Protein AF-E0XQG5-F1 (afdb_monomer_lite)

Organism: NCBI:txid710782

Sequence (167 aa):
MYASVMVCLGLWGLLLAALNMVGMIHPNYHVSWGGLLTFEATNAAFGEAKDGFHFEVLGDTIFIAGCAGLIALGTRTINRHKPVADWFRGLVINDTWTALNDTSVAGGQRTMAAWCLLLGLAFYLYFGIVSQGWIDVGVYSVTIALMAAGVALDHASRVPEGDENID

Foldseek 3Di:
DQLVVLQVVLVLLVVLLVCLQQLLQAVFWHAQQVCVVVVNPPHHGTHGGDHGGDDDVPRSVVSNVSSVVSNVSSQVVVVVPPHVVVVVCCVVDDCLVVLCPDCPVQPPLSNQLSCLQVCLVVLQVCCCRVRSCNPPPVNVVSSCVSNVSSVVSSVVSPDPDPPPPPD

Radius of gyration: 19.47 Å; chains: 1; bounding box: 50×38×62 Å

Secondary structure (DSSP, 8-state):
-HHHHHHHHHHHHHHHHHHHHTT-S-SSEEE-HHHHHTTTSSS-SEEE---S----TTHHHHHHHHHHHHHHHHHHHHHTTS-HHHHHHHHHSSHHHHHHH-HHHHHHHHHHHHHHHHHHHHHHHHHHHHH--TT-HHHHHHHHHHHHHHHHHHHHTTSPPP-----

pLDDT: mean 90.08, std 9.9, range [50.31, 98.5]

Structure (mmCIF, N/CA/C/O backbone):
data_AF-E0XQG5-F1
#
_entry.id   AF-E0XQG5-F1
#
loop_
_atom_site.group_PDB
_atom_site.id
_atom_site.type_symbol
_atom_site.label_atom_id
_atom_site.label_alt_id
_atom_site.label_comp_id
_atom_site.label_asym_id
_atom_site.label_entity_id
_atom_site.label_seq_id
_atom_site.pdbx_PDB_ins_code
_atom_site.Cartn_x
_atom_site.Cartn_y
_atom_site.Cartn_z
_atom_site.occupancy
_atom_site.B_iso_or_equiv
_atom_site.auth_seq_id
_atom_site.auth_comp_id
_atom_site.auth_asym_id
_atom_site.auth_atom_id
_atom_site.pdbx_PDB_model_num
ATOM 1 N N . MET A 1 1 ? 0.107 -2.922 -16.433 1.00 67.69 1 MET A N 1
ATOM 2 C CA . MET A 1 1 ? 0.219 -2.046 -15.245 1.00 67.69 1 MET A CA 1
ATOM 3 C C . MET A 1 1 ? -1.005 -2.152 -14.335 1.00 67.69 1 MET A C 1
ATOM 5 O O . MET A 1 1 ? -0.857 -2.636 -13.223 1.00 67.69 1 MET A O 1
ATOM 9 N N . TYR A 1 2 ? -2.208 -1.801 -14.806 1.00 84.88 2 TYR A N 1
ATOM 10 C CA . TYR A 1 2 ? -3.426 -1.746 -13.975 1.00 84.88 2 TYR A CA 1
ATOM 11 C C . TYR A 1 2 ? -3.768 -3.039 -13.217 1.00 84.88 2 TYR A C 1
ATOM 13 O O . TYR A 1 2 ? -4.117 -2.980 -12.045 1.00 84.88 2 TYR A O 1
ATOM 21 N N . ALA A 1 3 ? -3.589 -4.212 -13.832 1.00 93.75 3 ALA A N 1
ATOM 22 C CA . ALA A 1 3 ? -3.871 -5.484 -13.162 1.00 93.75 3 ALA A CA 1
ATOM 23 C C . ALA A 1 3 ? -2.961 -5.748 -11.946 1.00 93.75 3 ALA A C 1
ATOM 25 O O . ALA A 1 3 ? -3.445 -6.225 -10.925 1.00 93.75 3 ALA A O 1
ATOM 26 N N . SER A 1 4 ? -1.670 -5.390 -12.021 1.00 92.50 4 SER A N 1
ATOM 27 C CA . SER A 1 4 ? -0.753 -5.488 -10.874 1.00 92.50 4 SER A CA 1
ATOM 28 C C . SER A 1 4 ? -1.188 -4.557 -9.745 1.00 92.50 4 SER A C 1
ATOM 30 O O . SER A 1 4 ? -1.185 -4.963 -8.590 1.00 92.50 4 SER A O 1
ATOM 32 N N . VAL A 1 5 ? -1.608 -3.332 -10.084 1.00 92.19 5 VAL A N 1
ATOM 33 C CA . VAL A 1 5 ? -2.094 -2.345 -9.108 1.00 92.19 5 VAL A CA 1
ATOM 34 C C . VAL A 1 5 ? -3.327 -2.870 -8.374 1.00 92.19 5 VAL A C 1
ATOM 36 O O . VAL A 1 5 ? -3.370 -2.781 -7.155 1.00 92.19 5 VAL A O 1
ATOM 39 N N . MET A 1 6 ? -4.283 -3.491 -9.075 1.00 96.38 6 MET A N 1
ATOM 40 C CA . MET A 1 6 ? -5.457 -4.101 -8.434 1.00 96.38 6 MET A CA 1
ATOM 41 C C . MET A 1 6 ? -5.067 -5.179 -7.417 1.00 96.38 6 MET A C 1
ATOM 43 O O . MET A 1 6 ? -5.595 -5.187 -6.308 1.00 96.38 6 MET A O 1
ATOM 47 N N . VAL A 1 7 ? -4.124 -6.064 -7.765 1.00 96.88 7 VAL A N 1
ATOM 48 C CA . VAL A 1 7 ? -3.660 -7.105 -6.835 1.00 96.88 7 VAL A CA 1
ATOM 49 C C . VAL A 1 7 ? -2.942 -6.488 -5.637 1.00 96.88 7 VAL A C 1
ATOM 51 O O . VAL A 1 7 ? -3.270 -6.830 -4.505 1.00 96.88 7 VAL A O 1
ATOM 54 N N . CYS A 1 8 ? -2.009 -5.558 -5.861 1.00 94.25 8 CYS A N 1
ATOM 55 C CA . CYS A 1 8 ? -1.261 -4.919 -4.778 1.00 94.25 8 CYS A CA 1
ATOM 56 C C . CYS A 1 8 ? -2.173 -4.113 -3.842 1.00 94.25 8 CYS A C 1
ATOM 58 O O . CYS A 1 8 ? -2.065 -4.262 -2.629 1.00 94.25 8 CYS A O 1
ATOM 60 N N . LEU A 1 9 ? -3.103 -3.318 -4.385 1.00 95.62 9 LEU A N 1
ATOM 61 C CA . LEU A 1 9 ? -4.076 -2.556 -3.594 1.00 95.62 9 LEU A CA 1
ATOM 62 C C . LEU A 1 9 ? -5.021 -3.471 -2.818 1.00 95.62 9 LEU A C 1
ATOM 64 O O . LEU A 1 9 ? -5.316 -3.195 -1.661 1.00 95.62 9 LEU A O 1
ATOM 68 N N . GLY A 1 10 ? -5.478 -4.568 -3.425 1.00 98.00 10 GLY A N 1
ATOM 69 C CA . GLY A 1 10 ? -6.325 -5.535 -2.736 1.00 98.00 10 GLY A CA 1
ATOM 70 C C . GLY A 1 10 ? -5.590 -6.241 -1.594 1.00 98.00 10 GLY A C 1
ATOM 71 O O . GLY A 1 10 ? -6.121 -6.320 -0.493 1.00 98.00 10 GLY A O 1
ATOM 72 N N . LEU A 1 11 ? -4.353 -6.701 -1.813 1.00 97.75 11 LEU A N 1
ATOM 73 C CA . LEU A 1 11 ? -3.536 -7.327 -0.763 1.00 97.75 11 LEU A CA 1
ATOM 74 C C . LEU A 1 11 ? -3.234 -6.356 0.380 1.00 97.75 11 LEU A C 1
ATOM 76 O O . LEU A 1 11 ? -3.331 -6.723 1.548 1.00 97.75 11 LEU A O 1
ATOM 80 N N . TRP A 1 12 ? -2.900 -5.113 0.041 1.00 96.88 12 TRP A N 1
ATOM 81 C CA . TRP A 1 12 ? -2.668 -4.060 1.017 1.00 96.88 12 TRP A CA 1
ATOM 82 C C . TRP A 1 12 ? -3.939 -3.723 1.809 1.00 96.88 12 TRP A C 1
ATOM 84 O O . TRP A 1 12 ? -3.889 -3.673 3.033 1.00 96.88 12 TRP A O 1
ATOM 94 N N . GLY A 1 13 ? -5.094 -3.603 1.151 1.00 97.75 13 GLY A N 1
ATOM 95 C CA . GLY A 1 13 ? -6.375 -3.410 1.831 1.00 97.75 13 GLY A CA 1
ATOM 96 C C . GLY A 1 13 ? -6.725 -4.563 2.778 1.00 97.75 13 GLY A C 1
ATOM 97 O O . GLY A 1 13 ? -7.138 -4.316 3.906 1.00 97.75 13 GLY A O 1
ATOM 98 N N . LEU A 1 14 ? -6.471 -5.818 2.387 1.00 98.44 14 LEU A N 1
ATOM 99 C CA . LEU A 1 14 ? -6.655 -6.970 3.282 1.00 98.44 14 LEU A CA 1
ATOM 100 C C . LEU A 1 14 ? -5.702 -6.947 4.484 1.00 98.44 14 LEU A C 1
ATOM 102 O O . LEU A 1 14 ? -6.120 -7.300 5.586 1.00 98.44 14 LEU A O 1
ATOM 106 N N . LEU A 1 15 ? -4.449 -6.520 4.297 1.00 97.75 15 LEU A N 1
ATOM 107 C CA . LEU A 1 15 ? -3.515 -6.304 5.404 1.00 97.75 15 LEU A CA 1
ATOM 108 C C . LEU A 1 15 ? -4.073 -5.262 6.380 1.00 97.75 15 LEU A C 1
ATOM 110 O O . LEU A 1 15 ? -4.101 -5.517 7.581 1.00 97.75 15 LEU A O 1
ATOM 114 N N . LEU A 1 16 ? -4.554 -4.121 5.879 1.00 97.50 16 LEU A N 1
ATOM 115 C CA . LEU A 1 16 ? -5.148 -3.088 6.727 1.00 97.50 16 LEU A CA 1
ATOM 116 C C . LEU A 1 16 ? -6.404 -3.589 7.444 1.00 97.50 16 LEU A C 1
ATOM 118 O O . LEU A 1 16 ? -6.544 -3.345 8.635 1.00 97.50 16 LEU A O 1
ATOM 122 N 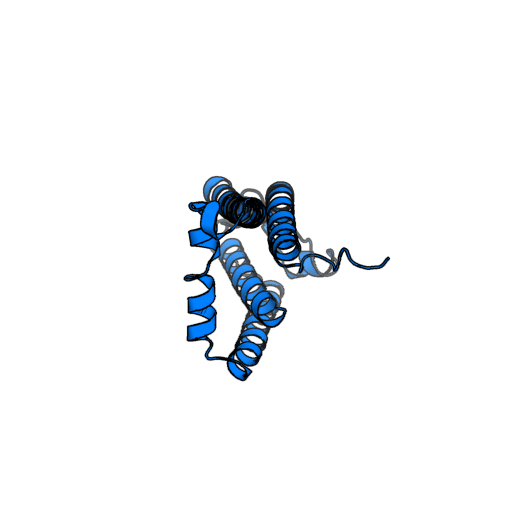N . ALA A 1 17 ? -7.285 -4.329 6.766 1.00 97.38 17 ALA A N 1
ATOM 123 C CA . ALA A 1 17 ? -8.458 -4.933 7.396 1.00 97.38 17 ALA A CA 1
ATOM 124 C C . ALA A 1 17 ? -8.052 -5.869 8.543 1.00 97.38 17 ALA A C 1
ATOM 126 O O . ALA A 1 17 ? -8.605 -5.786 9.636 1.00 97.38 17 ALA A O 1
ATOM 127 N N . ALA A 1 18 ? -7.045 -6.720 8.324 1.00 96.88 18 ALA A N 1
ATOM 128 C CA . ALA A 1 18 ? -6.525 -7.608 9.357 1.00 96.88 18 ALA A CA 1
ATOM 129 C C . ALA A 1 18 ? -5.963 -6.828 10.551 1.00 96.88 18 ALA A C 1
ATOM 131 O O . ALA A 1 18 ? -6.324 -7.119 11.689 1.00 96.88 18 ALA A O 1
ATOM 132 N N . LEU A 1 19 ? -5.135 -5.812 10.295 1.00 96.44 19 LEU A N 1
ATOM 133 C CA . LEU A 1 19 ? -4.574 -4.941 11.329 1.00 96.44 19 LEU A CA 1
ATOM 134 C C . LEU A 1 19 ? -5.661 -4.175 12.089 1.00 96.44 19 LEU A C 1
ATOM 136 O O . LEU A 1 19 ? -5.556 -4.036 13.304 1.00 96.44 19 LEU A O 1
ATOM 140 N N . ASN A 1 20 ? -6.708 -3.710 11.404 1.00 96.38 20 ASN A N 1
ATOM 141 C CA . ASN A 1 20 ? -7.849 -3.035 12.023 1.00 96.38 20 ASN A CA 1
ATOM 142 C C . ASN A 1 20 ? -8.582 -3.974 12.977 1.00 96.38 20 ASN A C 1
ATOM 144 O O . ASN A 1 20 ? -8.858 -3.602 14.117 1.00 96.38 20 ASN A O 1
ATOM 148 N N . MET A 1 21 ? -8.824 -5.212 12.529 1.00 95.81 21 MET A N 1
ATOM 149 C CA . MET A 1 21 ? -9.515 -6.216 13.326 1.00 95.81 21 MET A CA 1
ATOM 150 C C . MET A 1 21 ? -8.742 -6.602 14.582 1.00 95.81 21 MET A C 1
ATOM 152 O O . MET A 1 21 ? -9.369 -6.859 15.597 1.00 95.81 21 MET A O 1
ATOM 156 N N . VAL A 1 22 ? -7.407 -6.646 14.549 1.00 95.06 22 VAL A N 1
ATOM 157 C CA . VAL A 1 22 ? -6.589 -7.000 15.727 1.00 95.06 22 VAL A CA 1
ATOM 158 C C . VAL A 1 22 ? -6.129 -5.790 16.551 1.00 95.06 22 VAL A C 1
ATOM 160 O O . VAL A 1 22 ? -5.263 -5.939 17.411 1.00 95.06 22 VAL A O 1
ATOM 163 N N . GLY A 1 23 ? -6.652 -4.589 16.274 1.00 93.06 23 GLY A N 1
ATOM 164 C CA . GLY A 1 23 ? -6.292 -3.367 17.005 1.00 93.06 23 GLY A CA 1
ATOM 165 C C . GLY A 1 23 ? -4.862 -2.873 16.749 1.00 93.06 23 GLY A C 1
ATOM 166 O O . GLY A 1 23 ? -4.301 -2.130 17.547 1.00 93.06 23 GLY A O 1
ATOM 167 N N . MET A 1 24 ? -4.240 -3.283 15.639 1.00 94.62 24 MET A N 1
ATOM 168 C CA . MET A 1 24 ? -2.866 -2.914 15.278 1.00 94.62 24 MET A CA 1
ATOM 169 C C . MET A 1 24 ? -2.767 -1.818 14.210 1.00 94.62 24 MET A C 1
ATOM 171 O O . MET A 1 24 ? -1.657 -1.444 13.840 1.00 94.62 24 MET A O 1
ATOM 175 N N . ILE A 1 25 ? -3.894 -1.305 13.707 1.00 94.69 25 ILE A N 1
ATOM 176 C CA . ILE A 1 25 ? -3.916 -0.330 12.605 1.00 94.69 25 ILE A CA 1
ATOM 177 C C . ILE A 1 25 ? -3.484 1.086 13.010 1.00 94.69 25 ILE A C 1
ATOM 179 O O . ILE A 1 25 ? -2.891 1.780 12.188 1.00 94.69 25 ILE A O 1
ATOM 183 N N . HIS A 1 26 ? -3.806 1.510 14.236 1.00 94.56 26 HIS A N 1
ATOM 184 C CA . HIS A 1 26 ? -3.513 2.833 14.787 1.00 94.56 26 HIS A CA 1
ATOM 185 C C . HIS A 1 26 ? -3.632 2.803 16.323 1.00 94.56 26 HIS A C 1
ATOM 187 O O . HIS A 1 26 ? -4.515 2.109 16.828 1.00 94.56 26 HIS A O 1
ATOM 193 N N . PRO A 1 27 ? -2.803 3.547 17.087 1.00 92.44 27 PRO A N 1
ATOM 194 C CA . PRO A 1 27 ? -2.821 3.474 18.551 1.00 92.44 27 PRO A CA 1
ATOM 195 C C . PRO A 1 27 ? -4.074 4.090 19.191 1.00 92.44 27 PRO A C 1
ATOM 197 O O . PRO A 1 27 ? -4.471 3.687 20.278 1.00 92.44 27 PRO A O 1
ATOM 200 N N . ASN A 1 28 ? -4.690 5.081 18.538 1.00 92.19 28 ASN A N 1
ATOM 201 C CA . ASN A 1 28 ? -5.728 5.914 19.165 1.00 92.19 28 ASN A CA 1
ATOM 202 C C . ASN A 1 28 ? -7.150 5.673 18.647 1.00 92.19 28 ASN A C 1
ATOM 204 O O . ASN A 1 28 ? -8.096 6.177 19.246 1.00 92.19 28 ASN A O 1
ATOM 208 N N . TYR A 1 29 ? -7.323 4.969 17.527 1.00 90.81 29 TYR A N 1
ATOM 209 C CA . TYR A 1 29 ? -8.642 4.826 16.915 1.00 90.81 29 TYR A CA 1
ATOM 210 C C . TYR A 1 29 ? -8.775 3.550 16.091 1.00 90.81 29 TYR A C 1
ATOM 212 O O . TYR A 1 29 ? -7.806 3.053 15.519 1.00 90.81 29 TYR A O 1
ATOM 220 N N . HIS A 1 30 ? -10.004 3.048 16.028 1.00 94.31 30 HIS A N 1
ATOM 221 C CA . HIS A 1 30 ? -10.420 1.970 15.140 1.00 94.31 30 HIS A CA 1
ATOM 222 C C . HIS A 1 30 ? -11.038 2.557 13.869 1.00 94.31 30 HIS A C 1
ATOM 224 O O . HIS A 1 30 ? -11.720 3.583 13.923 1.00 94.31 30 HIS A O 1
ATOM 230 N N . VAL A 1 31 ? -10.806 1.917 12.726 1.00 95.38 31 VAL A N 1
ATOM 231 C CA . VAL A 1 31 ? -11.318 2.385 11.436 1.00 95.38 31 VAL A CA 1
ATOM 232 C C . VAL A 1 31 ? -12.654 1.734 11.145 1.00 95.38 31 VAL A C 1
ATOM 234 O O . VAL A 1 31 ? -12.752 0.515 11.079 1.00 95.38 31 VAL A O 1
ATOM 237 N N . SER A 1 32 ? -13.654 2.552 10.858 1.00 95.56 32 SER A N 1
ATOM 238 C CA . SER A 1 32 ? -14.854 2.091 10.175 1.00 95.56 32 SER A CA 1
ATOM 239 C C . SER A 1 32 ? -14.652 2.271 8.673 1.00 95.56 32 SER A C 1
ATOM 241 O O . SER A 1 32 ? -14.633 3.396 8.165 1.00 95.56 32 SER A O 1
ATOM 243 N N . TRP A 1 33 ? -14.516 1.173 7.923 1.00 95.62 33 TRP A N 1
ATOM 244 C CA . TRP A 1 33 ? -14.362 1.261 6.463 1.00 95.62 33 TRP A CA 1
ATOM 245 C C . TRP A 1 33 ? -15.590 1.853 5.780 1.00 95.62 33 TRP A C 1
ATOM 247 O O . TRP A 1 33 ? -15.452 2.565 4.787 1.00 95.62 33 TRP A O 1
ATOM 257 N N . GLY A 1 34 ? -16.785 1.581 6.316 1.00 92.94 34 GLY A N 1
ATOM 258 C CA . GLY A 1 34 ? -18.023 2.185 5.828 1.00 92.94 34 GLY A CA 1
ATOM 259 C C . GLY A 1 34 ? -17.970 3.703 5.955 1.00 92.94 34 GLY A C 1
ATOM 260 O O . GLY A 1 34 ? -18.209 4.410 4.980 1.00 92.94 34 GLY A O 1
ATOM 261 N N . GLY A 1 35 ? -17.558 4.199 7.119 1.00 94.06 35 GLY A N 1
ATOM 262 C CA . GLY A 1 35 ? -17.484 5.624 7.412 1.00 94.06 35 GLY A CA 1
ATOM 263 C C . GLY A 1 35 ? -16.392 6.293 6.599 1.00 94.06 35 GLY A C 1
ATOM 264 O O . GLY A 1 35 ? -16.639 7.294 5.935 1.00 94.06 35 GLY A O 1
ATOM 265 N N . LEU A 1 36 ? -15.206 5.687 6.549 1.00 94.00 36 LEU A N 1
ATOM 266 C CA . LEU A 1 36 ? -14.080 6.206 5.780 1.00 94.00 36 LEU A CA 1
ATOM 267 C C . LEU A 1 36 ? -14.410 6.331 4.284 1.00 94.00 36 LEU A C 1
ATOM 269 O O . LEU A 1 36 ? -14.173 7.377 3.685 1.00 94.00 36 LEU A O 1
ATOM 273 N N . LEU A 1 37 ? -14.973 5.285 3.671 1.00 94.00 37 LEU A N 1
ATOM 274 C CA . LEU A 1 37 ? -15.224 5.250 2.224 1.00 94.00 37 LEU A CA 1
ATOM 275 C C . LEU A 1 37 ? -16.482 6.011 1.797 1.00 94.00 37 LEU A C 1
ATOM 277 O O . LEU A 1 37 ? -16.613 6.357 0.624 1.00 94.00 37 LEU A O 1
ATOM 281 N N . THR A 1 38 ? -17.404 6.272 2.724 1.00 94.69 38 THR A N 1
ATOM 282 C CA . THR A 1 38 ? -18.616 7.061 2.459 1.00 94.69 38 THR A CA 1
ATOM 283 C C . THR A 1 38 ? -18.519 8.499 2.962 1.00 94.69 38 THR A C 1
ATOM 285 O O . THR A 1 38 ? -19.52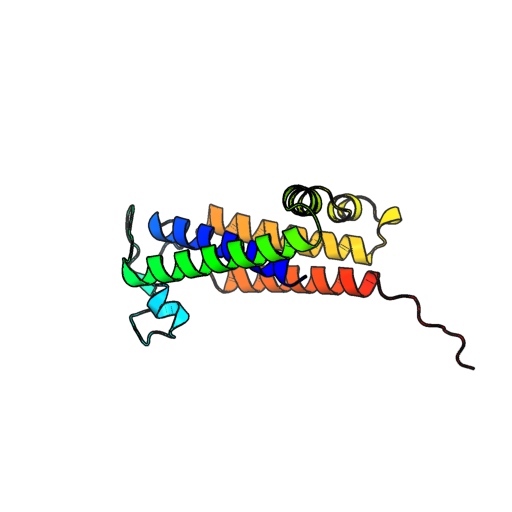1 9.209 2.932 1.00 94.69 38 THR A O 1
ATOM 288 N N . PHE A 1 39 ? -17.333 8.944 3.395 1.00 94.06 39 PHE A N 1
ATOM 289 C CA . PHE A 1 39 ? -17.122 10.273 3.979 1.00 94.06 39 PHE A CA 1
ATOM 290 C C . PHE A 1 39 ? -18.090 10.558 5.136 1.00 94.06 39 PHE A C 1
ATOM 292 O O . PHE A 1 39 ? -18.755 11.588 5.189 1.00 94.06 39 PHE A O 1
ATOM 299 N N . GLU A 1 40 ? -18.178 9.591 6.042 1.00 94.00 40 GLU A N 1
ATOM 300 C CA . GLU A 1 40 ? -19.001 9.576 7.249 1.00 94.00 40 GLU A CA 1
ATOM 301 C C . GLU A 1 40 ? -20.520 9.591 7.025 1.00 94.00 40 GLU A C 1
ATOM 303 O O . GLU A 1 40 ? -21.289 9.777 7.967 1.00 94.00 40 GLU A O 1
ATOM 308 N N . ALA A 1 41 ? -20.986 9.327 5.799 1.00 93.00 41 ALA A N 1
ATOM 309 C CA . ALA A 1 41 ? -22.417 9.261 5.509 1.00 93.00 41 ALA A CA 1
ATOM 310 C C . ALA A 1 41 ? -23.120 8.071 6.193 1.00 93.00 41 ALA A C 1
ATOM 312 O O . ALA A 1 41 ? -24.312 8.160 6.488 1.00 93.00 41 ALA A O 1
ATOM 313 N N . THR A 1 42 ? -22.417 6.955 6.438 1.00 88.81 42 THR A N 1
ATOM 314 C CA . THR A 1 42 ? -22.995 5.763 7.093 1.00 88.81 42 THR A CA 1
ATOM 315 C C . THR A 1 42 ? -22.730 5.690 8.595 1.00 88.81 42 THR A C 1
ATOM 317 O O . THR A 1 42 ? -23.581 5.221 9.347 1.00 88.81 42 THR A O 1
ATOM 320 N N . ASN A 1 43 ? -21.542 6.103 9.029 1.00 91.38 43 ASN A N 1
ATOM 321 C CA . ASN A 1 43 ? -21.048 6.089 10.408 1.00 91.38 43 ASN A CA 1
ATOM 322 C C . ASN A 1 43 ? -19.743 6.904 10.481 1.00 91.38 43 ASN A C 1
ATOM 324 O O . ASN A 1 43 ? -19.152 7.197 9.446 1.00 91.38 43 ASN A O 1
ATOM 328 N N . ALA A 1 44 ? -19.283 7.265 11.682 1.00 93.44 44 ALA A N 1
ATOM 329 C CA . ALA A 1 44 ? -17.998 7.954 11.852 1.00 93.44 44 ALA A CA 1
ATOM 330 C C . ALA A 1 44 ? -16.845 7.121 11.266 1.00 93.44 44 ALA A C 1
ATOM 332 O O . ALA A 1 44 ? -16.849 5.898 11.411 1.00 93.44 44 ALA A O 1
ATOM 333 N N . ALA A 1 45 ? -15.868 7.761 10.614 1.00 92.56 45 ALA A N 1
ATOM 334 C CA . ALA A 1 45 ? -14.741 7.058 9.991 1.00 92.56 45 ALA A CA 1
ATOM 335 C C . ALA A 1 45 ? -13.753 6.508 11.030 1.00 92.56 45 ALA A C 1
ATOM 337 O O . ALA A 1 45 ? -13.148 5.454 10.818 1.00 92.56 45 ALA A O 1
ATOM 338 N N . PHE A 1 46 ? -13.622 7.206 12.160 1.00 93.19 46 PHE A N 1
ATOM 339 C CA . PHE A 1 46 ? -12.717 6.858 13.250 1.00 93.19 46 PHE A CA 1
ATOM 340 C C . PHE A 1 46 ? -13.495 6.727 14.559 1.00 93.19 46 PHE A C 1
ATOM 342 O O . PHE A 1 46 ? -14.084 7.691 15.048 1.00 93.19 46 PHE A O 1
ATOM 349 N N . GLY A 1 47 ? -13.506 5.520 15.117 1.00 89.50 47 GLY A N 1
ATOM 350 C CA . GLY A 1 47 ? -14.042 5.232 16.444 1.00 89.50 47 GLY A CA 1
ATOM 351 C C . GLY A 1 47 ? -12.940 5.149 17.497 1.00 89.50 47 GLY A C 1
ATOM 352 O O . GLY A 1 47 ? -11.753 5.176 17.179 1.00 89.50 47 GLY A O 1
ATOM 353 N N . GLU A 1 48 ? -13.324 4.994 18.763 1.00 88.81 48 GLU A N 1
ATOM 354 C CA . GLU A 1 48 ? -12.364 4.712 19.837 1.00 88.81 48 GLU A CA 1
ATOM 355 C C . GLU A 1 48 ? -11.569 3.433 19.548 1.00 88.81 48 GLU A C 1
ATOM 357 O O . GLU A 1 48 ? -12.104 2.471 18.981 1.00 88.81 48 GLU A O 1
ATOM 362 N N . ALA A 1 49 ? -10.296 3.422 19.958 1.00 85.62 49 ALA A N 1
ATOM 363 C CA . ALA A 1 49 ? -9.458 2.233 19.888 1.00 85.62 49 ALA A CA 1
ATOM 364 C C . ALA A 1 49 ? -10.161 1.037 20.552 1.00 85.62 49 ALA A C 1
ATOM 366 O O . ALA A 1 49 ? -10.808 1.161 21.596 1.00 85.62 49 ALA A O 1
ATOM 367 N N . LYS A 1 50 ? -10.056 -0.129 19.914 1.00 84.94 50 LYS A N 1
ATOM 368 C CA . LYS A 1 50 ? -10.633 -1.381 20.402 1.00 84.94 50 LYS A CA 1
ATOM 369 C C . LYS A 1 50 ? -9.504 -2.298 20.840 1.00 84.94 50 LYS A C 1
ATOM 371 O O . LYS A 1 50 ? -8.622 -2.602 20.041 1.00 84.94 50 LYS A O 1
ATOM 376 N N . ASP A 1 51 ? -9.566 -2.757 22.085 1.00 81.75 51 ASP A N 1
ATOM 377 C CA . ASP A 1 51 ? -8.666 -3.794 22.576 1.00 81.75 51 ASP A CA 1
ATOM 378 C C . ASP A 1 51 ? -9.112 -5.169 22.064 1.00 81.75 51 ASP A C 1
ATOM 380 O O . ASP A 1 51 ? -10.269 -5.569 22.214 1.00 81.75 51 ASP A O 1
ATOM 384 N N . GLY A 1 52 ? -8.169 -5.919 21.495 1.00 85.00 52 GLY A N 1
ATOM 385 C CA . GLY A 1 52 ? -8.407 -7.270 20.994 1.00 85.00 52 GLY A CA 1
ATOM 386 C C . GLY A 1 52 ? -9.091 -7.315 19.626 1.00 85.00 52 GLY A C 1
ATOM 387 O O . GLY A 1 52 ? -8.995 -6.387 18.829 1.00 85.00 52 GLY A O 1
ATOM 388 N N . PHE A 1 53 ? -9.736 -8.448 19.330 1.00 93.19 53 PHE A N 1
ATOM 389 C CA . PHE A 1 53 ? -10.376 -8.666 18.035 1.00 93.19 53 PHE A CA 1
ATOM 390 C C . PHE A 1 53 ? -11.711 -7.913 17.929 1.00 93.19 53 PHE A C 1
ATOM 392 O O . PHE A 1 53 ? -12.615 -8.144 18.735 1.00 93.19 53 PHE A O 1
ATOM 399 N N . HIS A 1 54 ? -11.869 -7.081 16.901 1.00 94.25 54 HIS A N 1
ATOM 400 C CA . HIS A 1 54 ? -13.114 -6.389 16.577 1.00 94.25 54 HIS A CA 1
ATOM 401 C C . HIS A 1 54 ? -13.457 -6.530 15.094 1.00 94.25 54 HIS A C 1
ATOM 403 O O . HIS A 1 54 ? -12.583 -6.399 14.248 1.00 94.25 54 HIS A O 1
ATOM 409 N N . PHE A 1 55 ? -14.727 -6.789 14.780 1.00 93.94 55 PHE A N 1
ATOM 410 C CA . PHE A 1 55 ? -15.199 -6.931 13.404 1.00 93.94 55 PHE A CA 1
ATOM 411 C C . PHE A 1 55 ? -16.544 -6.226 13.219 1.00 93.94 55 PHE A C 1
ATOM 413 O O . PHE A 1 55 ? -17.557 -6.623 13.805 1.00 93.94 55 PHE A O 1
ATOM 420 N N . GLU A 1 56 ? -16.564 -5.198 12.380 1.00 91.94 56 GLU A N 1
ATOM 421 C CA . GLU A 1 56 ? -17.763 -4.485 11.964 1.00 91.94 56 GLU A CA 1
ATOM 422 C C . GLU A 1 56 ? -18.451 -5.235 10.821 1.00 91.94 56 GLU A C 1
ATOM 424 O O . GLU A 1 56 ? -18.100 -5.092 9.649 1.00 91.94 56 GLU A O 1
ATOM 429 N N . VAL A 1 57 ? -19.484 -6.012 11.160 1.00 91.94 57 VAL A N 1
ATOM 430 C CA . VAL A 1 57 ? -20.132 -6.971 10.246 1.00 91.94 57 VAL A CA 1
ATOM 431 C C . VAL A 1 57 ? -20.435 -6.407 8.858 1.00 91.94 57 VAL A C 1
ATOM 433 O O . VAL A 1 57 ? -20.189 -7.096 7.875 1.00 91.94 57 VAL A O 1
ATOM 436 N N . LEU A 1 58 ? -20.966 -5.189 8.735 1.00 93.00 58 LEU A N 1
ATOM 437 C CA . LEU A 1 58 ? -21.264 -4.613 7.419 1.00 93.00 58 LEU A CA 1
ATOM 438 C C . LEU A 1 58 ? -20.031 -3.971 6.770 1.00 93.00 58 LEU A C 1
ATOM 440 O O . LEU A 1 58 ? -19.709 -4.303 5.629 1.00 93.00 58 LEU A O 1
ATOM 444 N N . GLY A 1 59 ? -19.351 -3.068 7.483 1.00 93.88 59 GLY A N 1
ATOM 445 C CA . GLY A 1 59 ? -18.232 -2.287 6.950 1.00 93.88 59 GLY A CA 1
ATOM 446 C C . GLY A 1 59 ? -17.043 -3.156 6.545 1.00 93.88 59 GLY A C 1
ATOM 447 O O . GLY A 1 59 ? -16.606 -3.101 5.393 1.00 93.88 59 GLY A O 1
ATOM 448 N N . ASP A 1 60 ? -16.571 -4.012 7.455 1.00 95.69 60 ASP A N 1
ATOM 449 C CA . ASP A 1 60 ? -15.437 -4.902 7.200 1.00 95.69 60 ASP A CA 1
ATOM 450 C C . ASP A 1 60 ? -15.766 -5.935 6.119 1.00 95.69 60 ASP A C 1
ATOM 452 O O . ASP A 1 60 ? -14.946 -6.173 5.234 1.00 95.69 60 ASP A O 1
ATOM 456 N N . THR A 1 61 ? -16.973 -6.518 6.124 1.00 97.00 61 THR A N 1
ATOM 457 C CA . THR A 1 61 ? -17.369 -7.499 5.095 1.00 97.00 61 THR A CA 1
ATOM 458 C C . THR A 1 61 ? -17.327 -6.890 3.700 1.00 97.00 61 THR A C 1
ATOM 460 O O . THR A 1 61 ? -16.765 -7.494 2.786 1.00 97.00 61 THR A O 1
ATOM 463 N N . ILE A 1 62 ? -17.904 -5.697 3.518 1.00 96.88 62 ILE A N 1
ATOM 464 C CA . ILE A 1 62 ? -17.928 -5.023 2.214 1.00 96.88 62 ILE A CA 1
ATOM 465 C C . ILE A 1 62 ? -16.507 -4.658 1.778 1.00 96.88 62 ILE A C 1
ATOM 467 O O . ILE A 1 62 ? -16.143 -4.897 0.625 1.00 96.88 62 ILE A O 1
ATOM 471 N N . PHE A 1 63 ? -15.692 -4.125 2.690 1.00 97.88 63 PHE A N 1
ATOM 472 C CA . PHE A 1 63 ? -14.315 -3.748 2.389 1.00 97.88 63 PHE A CA 1
ATOM 473 C C . PHE A 1 63 ? -13.461 -4.958 1.989 1.00 97.88 63 PHE A C 1
ATOM 475 O O . PHE A 1 63 ? -12.865 -4.965 0.910 1.00 97.88 63 PHE A O 1
ATOM 482 N N . ILE A 1 64 ? -13.480 -6.025 2.792 1.00 98.44 64 ILE A N 1
ATOM 483 C CA . ILE A 1 64 ? -12.761 -7.277 2.522 1.00 98.44 64 ILE A CA 1
ATOM 484 C C . ILE A 1 64 ? -13.230 -7.897 1.203 1.00 98.44 64 ILE A C 1
ATOM 486 O O . ILE A 1 64 ? -12.398 -8.318 0.395 1.00 98.44 64 ILE A O 1
ATOM 490 N N . ALA A 1 65 ? -14.541 -7.926 0.944 1.00 98.31 65 ALA A N 1
ATOM 491 C CA . ALA A 1 65 ? -15.087 -8.424 -0.316 1.00 98.31 65 ALA A CA 1
ATOM 492 C C . ALA A 1 65 ? -14.608 -7.589 -1.516 1.00 98.31 65 ALA A C 1
ATOM 494 O O . ALA A 1 65 ? -14.245 -8.150 -2.551 1.00 98.31 65 ALA A O 1
ATOM 495 N N . GLY A 1 66 ? -14.544 -6.262 -1.369 1.00 98.31 66 GLY A N 1
ATOM 496 C CA . GLY A 1 66 ? -13.981 -5.355 -2.369 1.00 98.31 66 GLY A CA 1
ATOM 497 C C . GLY A 1 66 ? -12.508 -5.652 -2.657 1.00 98.31 66 GLY A C 1
ATOM 498 O O . GLY A 1 66 ? -12.127 -5.834 -3.816 1.00 98.31 66 GLY A O 1
ATOM 499 N N . CYS A 1 67 ? -11.685 -5.790 -1.615 1.00 98.50 67 CYS A N 1
ATOM 500 C CA . CYS A 1 67 ? -10.270 -6.138 -1.745 1.00 98.50 67 CYS A CA 1
ATOM 501 C C . CYS A 1 67 ? -10.064 -7.516 -2.395 1.00 98.50 67 CYS A C 1
ATOM 503 O O . CYS A 1 67 ? -9.254 -7.653 -3.315 1.00 98.50 67 CYS A O 1
ATOM 505 N N . ALA A 1 68 ? -10.832 -8.527 -1.980 1.00 98.50 68 ALA A N 1
ATOM 506 C CA . ALA A 1 68 ? -10.815 -9.854 -2.591 1.00 98.50 68 ALA A CA 1
ATOM 507 C C . ALA A 1 68 ? -11.240 -9.805 -4.070 1.00 98.50 68 ALA A C 1
ATOM 509 O O . ALA A 1 68 ? -10.623 -10.456 -4.915 1.00 98.50 68 ALA A O 1
ATOM 510 N N . GLY A 1 69 ? -12.239 -8.982 -4.404 1.00 98.44 69 GLY A N 1
ATOM 511 C CA . GLY A 1 69 ? -12.666 -8.719 -5.776 1.00 98.44 69 GLY A CA 1
ATOM 512 C C . GLY A 1 69 ? -11.557 -8.105 -6.631 1.00 98.44 69 GLY A C 1
ATOM 513 O O . GLY A 1 69 ? -11.309 -8.578 -7.742 1.00 98.44 69 GLY A O 1
ATOM 514 N N . LEU A 1 70 ? -10.829 -7.112 -6.108 1.00 98.25 70 LEU A N 1
ATOM 515 C CA . LEU A 1 70 ? -9.671 -6.519 -6.789 1.00 98.25 70 LEU A CA 1
ATOM 516 C C . LEU A 1 70 ? -8.579 -7.559 -7.062 1.00 98.25 70 LEU A C 1
ATOM 518 O O . LEU A 1 70 ? -8.073 -7.631 -8.185 1.00 98.25 70 LEU A O 1
ATOM 522 N N . ILE A 1 71 ? -8.259 -8.404 -6.078 1.00 98.31 71 ILE A N 1
ATOM 523 C CA . ILE A 1 71 ? -7.284 -9.491 -6.240 1.00 98.31 71 ILE A CA 1
ATOM 524 C C . ILE A 1 71 ? -7.761 -10.479 -7.308 1.00 98.31 71 ILE A C 1
ATOM 526 O O . ILE A 1 71 ? -7.000 -10.807 -8.218 1.00 98.31 71 ILE A O 1
ATOM 530 N N . ALA A 1 72 ? -9.013 -10.934 -7.246 1.00 97.94 72 ALA A N 1
ATOM 531 C CA . ALA A 1 72 ? -9.569 -11.896 -8.195 1.00 97.94 72 ALA A CA 1
ATOM 532 C C . ALA A 1 72 ? -9.568 -11.356 -9.636 1.00 97.94 72 ALA A C 1
ATOM 534 O O . ALA A 1 72 ? -9.156 -12.045 -10.570 1.00 97.94 72 ALA A O 1
ATOM 535 N N . LEU A 1 73 ? -9.978 -10.101 -9.833 1.00 97.75 73 LEU A N 1
ATOM 536 C CA . LEU A 1 73 ? -9.986 -9.460 -11.149 1.00 97.75 73 LEU A CA 1
ATOM 537 C C . LEU A 1 73 ? -8.566 -9.195 -11.668 1.00 97.75 73 LEU A C 1
ATOM 539 O O . LEU A 1 73 ? -8.275 -9.456 -12.843 1.00 97.75 73 LEU A O 1
ATOM 543 N N . GLY A 1 74 ? -7.671 -8.716 -10.801 1.00 97.06 74 GLY A N 1
ATOM 544 C CA . GLY A 1 74 ? -6.276 -8.447 -11.136 1.00 97.06 74 GLY A CA 1
ATOM 545 C C . GLY A 1 74 ? -5.527 -9.721 -11.526 1.00 97.06 74 GLY A C 1
ATOM 546 O O . GLY A 1 74 ? -4.959 -9.796 -12.617 1.00 97.06 74 GLY A O 1
ATOM 547 N N . THR A 1 75 ? -5.607 -10.766 -10.698 1.00 96.94 75 THR A N 1
ATOM 548 C CA . THR A 1 75 ? -4.989 -12.076 -10.970 1.00 96.94 75 THR A CA 1
ATOM 549 C C . THR A 1 75 ? -5.553 -12.723 -12.230 1.00 96.94 75 THR A C 1
ATOM 551 O O . THR A 1 75 ? -4.776 -13.181 -13.066 1.00 96.94 75 THR A O 1
ATOM 554 N N . ARG A 1 76 ? -6.876 -12.687 -12.446 1.00 96.69 76 ARG A N 1
ATOM 555 C CA . ARG A 1 76 ? -7.495 -13.180 -13.688 1.00 96.69 76 ARG A CA 1
ATOM 556 C C . ARG A 1 76 ? -6.949 -12.464 -14.921 1.00 96.69 76 ARG A C 1
ATOM 558 O O . ARG A 1 76 ? -6.704 -13.103 -15.941 1.00 96.69 76 ARG A O 1
ATOM 565 N N . THR A 1 77 ? -6.753 -11.151 -14.840 1.00 96.38 77 THR A N 1
ATOM 566 C CA . THR A 1 77 ? -6.227 -10.343 -15.950 1.00 96.38 77 THR A CA 1
ATOM 567 C C . THR A 1 77 ? -4.746 -10.619 -16.212 1.00 96.38 77 THR A C 1
ATOM 569 O O . THR A 1 77 ? -4.338 -10.723 -17.370 1.00 96.38 77 THR A O 1
ATOM 572 N N . ILE A 1 78 ? -3.948 -10.793 -15.156 1.00 95.94 78 ILE A N 1
ATOM 573 C CA . ILE A 1 78 ? -2.541 -11.209 -15.256 1.00 95.94 78 ILE A CA 1
ATOM 574 C C . ILE A 1 78 ? -2.449 -12.576 -15.938 1.00 95.94 78 ILE A C 1
ATOM 576 O O . ILE A 1 78 ? -1.728 -12.713 -16.926 1.00 95.94 78 ILE A O 1
ATOM 580 N N . ASN A 1 79 ? -3.253 -13.543 -15.482 1.00 95.88 79 ASN A N 1
ATOM 581 C CA . ASN A 1 79 ? -3.213 -14.927 -15.952 1.00 95.88 79 ASN A CA 1
ATOM 582 C C . ASN A 1 79 ? -3.589 -15.096 -17.434 1.00 95.88 79 ASN A C 1
ATOM 584 O O . ASN A 1 79 ? -3.263 -16.111 -18.037 1.00 95.88 79 ASN A O 1
ATOM 588 N N . ARG A 1 80 ? -4.259 -14.103 -18.039 1.00 95.25 80 ARG A N 1
ATOM 589 C CA . ARG A 1 80 ? -4.526 -14.070 -19.489 1.00 95.25 80 ARG A CA 1
ATOM 590 C C . ARG A 1 80 ? -3.272 -13.839 -20.333 1.00 95.25 80 ARG A C 1
ATOM 592 O O . ARG A 1 80 ? -3.280 -14.194 -21.503 1.00 95.25 80 ARG A O 1
ATOM 599 N N . HIS A 1 81 ? -2.240 -13.218 -19.765 1.00 91.94 81 HIS A N 1
ATOM 600 C CA . HIS A 1 81 ? -1.020 -12.844 -20.485 1.00 91.94 81 HIS A CA 1
ATOM 601 C C . HIS A 1 81 ? 0.178 -13.698 -20.074 1.00 91.94 81 HIS A C 1
ATOM 603 O O . HIS A 1 81 ? 1.019 -14.017 -20.906 1.00 91.94 81 HIS A O 1
ATOM 609 N N . LYS A 1 82 ? 0.275 -14.049 -18.788 1.00 92.00 82 LYS A N 1
ATOM 610 C CA . LYS A 1 82 ? 1.317 -14.926 -18.247 1.00 92.00 82 LYS A CA 1
ATOM 611 C C . LYS A 1 82 ? 0.859 -15.575 -16.943 1.00 92.00 82 LYS A C 1
ATOM 613 O O . LYS A 1 82 ? 0.059 -14.958 -16.237 1.00 92.00 82 LYS A O 1
ATOM 618 N N . PRO A 1 83 ? 1.380 -16.760 -16.583 1.00 94.56 83 PRO A N 1
ATOM 619 C CA . PRO A 1 83 ? 1.061 -17.396 -15.312 1.00 94.56 83 PRO A CA 1
ATOM 620 C C . PRO A 1 83 ? 1.262 -16.446 -14.127 1.00 94.56 83 PRO A C 1
ATOM 622 O O . PRO A 1 83 ? 2.261 -15.726 -14.046 1.00 94.56 83 PRO A O 1
ATOM 625 N N . VAL A 1 84 ? 0.329 -16.464 -13.171 1.00 92.44 84 VAL A N 1
ATOM 626 C CA . VAL A 1 84 ? 0.420 -15.627 -11.957 1.00 92.44 84 VAL A CA 1
ATOM 627 C C . VAL A 1 84 ? 1.714 -15.898 -11.181 1.00 92.44 84 VAL A C 1
ATOM 629 O O . VAL A 1 84 ? 2.301 -14.965 -10.638 1.00 92.44 84 VAL A O 1
ATOM 632 N N . ALA A 1 85 ? 2.203 -17.142 -11.182 1.00 92.06 85 ALA A N 1
ATOM 633 C CA . ALA A 1 85 ? 3.475 -17.504 -10.558 1.00 92.06 85 ALA A CA 1
ATOM 634 C C . ALA A 1 85 ? 4.664 -16.739 -11.168 1.00 92.06 85 ALA A C 1
ATOM 636 O O . ALA A 1 85 ? 5.535 -16.270 -10.437 1.00 92.06 85 ALA A O 1
ATOM 637 N N . ASP A 1 86 ? 4.673 -16.549 -12.488 1.00 92.50 86 ASP A N 1
ATOM 638 C CA . ASP A 1 86 ? 5.734 -15.817 -13.185 1.00 92.50 86 ASP A CA 1
ATOM 639 C C . ASP A 1 86 ? 5.620 -14.309 -12.962 1.00 92.50 86 ASP A C 1
ATOM 641 O O . ASP A 1 86 ? 6.624 -13.617 -12.805 1.00 92.50 86 ASP A O 1
ATOM 645 N N . TRP A 1 87 ? 4.394 -13.783 -12.891 1.00 92.69 87 TRP A N 1
ATOM 646 C CA . TRP A 1 87 ? 4.172 -12.404 -12.458 1.00 92.69 87 TRP A CA 1
ATOM 647 C C . TRP A 1 87 ? 4.696 -12.165 -11.039 1.00 92.69 87 TRP A C 1
ATOM 649 O O . TRP A 1 87 ? 5.419 -11.195 -10.830 1.00 92.69 87 TRP A O 1
ATOM 659 N N . PHE A 1 88 ? 4.388 -13.062 -10.097 1.00 90.44 88 PHE A N 1
ATOM 660 C CA . PHE A 1 88 ? 4.847 -12.958 -8.713 1.00 90.44 88 PHE A CA 1
ATOM 661 C C . PHE A 1 88 ? 6.373 -13.039 -8.622 1.00 90.44 88 PHE A C 1
ATOM 663 O O . PHE A 1 88 ? 6.995 -12.203 -7.970 1.00 90.44 88 PHE A O 1
ATOM 670 N N . ARG A 1 89 ? 6.995 -13.983 -9.344 1.00 88.12 89 ARG A N 1
ATOM 671 C CA . ARG A 1 89 ? 8.459 -14.047 -9.465 1.00 88.12 89 ARG A CA 1
ATOM 672 C C . ARG A 1 89 ? 9.037 -12.732 -9.972 1.00 88.12 89 ARG A C 1
ATOM 674 O O . ARG A 1 89 ? 10.028 -12.288 -9.417 1.00 88.12 89 ARG A O 1
ATOM 681 N N . GLY A 1 90 ? 8.398 -12.082 -10.944 1.00 86.38 90 GLY A N 1
ATOM 682 C CA . GLY A 1 90 ? 8.829 -10.781 -11.465 1.00 86.38 90 GLY A CA 1
ATOM 683 C C . GLY A 1 90 ? 8.676 -9.598 -10.499 1.00 86.38 90 GLY A C 1
ATOM 684 O O . GLY A 1 90 ? 9.238 -8.542 -10.767 1.00 86.38 90 GLY A O 1
ATOM 685 N N . LEU A 1 91 ? 7.937 -9.737 -9.392 1.00 83.75 91 LEU A N 1
ATOM 686 C CA . LEU A 1 91 ? 7.931 -8.731 -8.318 1.00 83.75 91 LEU A CA 1
ATOM 687 C C . LEU A 1 91 ? 9.169 -8.849 -7.422 1.00 83.75 91 LEU A C 1
ATOM 689 O O . LEU A 1 91 ? 9.635 -7.848 -6.890 1.00 83.75 91 LEU A O 1
ATOM 693 N N . VAL A 1 92 ? 9.675 -10.072 -7.244 1.00 77.94 92 VAL A N 1
ATOM 694 C CA . VAL A 1 92 ? 10.799 -10.378 -6.347 1.00 77.94 92 VAL A CA 1
ATOM 695 C C . VAL A 1 92 ? 12.126 -10.362 -7.097 1.00 77.94 92 VAL A C 1
ATOM 697 O O . VAL A 1 92 ? 13.106 -9.822 -6.606 1.00 77.94 92 VAL A O 1
ATOM 700 N N . ILE A 1 93 ? 12.162 -10.949 -8.289 1.00 75.75 93 ILE A N 1
ATOM 701 C CA . ILE A 1 93 ? 13.337 -11.078 -9.144 1.00 75.75 93 ILE A CA 1
ATOM 702 C C . ILE A 1 93 ? 13.173 -10.066 -10.276 1.00 75.75 93 ILE A C 1
ATOM 704 O O . ILE A 1 93 ? 12.535 -10.350 -11.291 1.00 75.75 93 ILE A O 1
ATOM 708 N N . ASN A 1 94 ? 13.703 -8.862 -10.072 1.00 76.81 94 ASN A N 1
ATOM 709 C CA . ASN A 1 94 ? 13.669 -7.790 -11.059 1.00 76.81 94 ASN A CA 1
ATOM 710 C C . ASN A 1 94 ? 14.969 -6.969 -11.056 1.00 76.81 94 ASN A C 1
ATOM 712 O O . ASN A 1 94 ? 15.761 -7.021 -10.114 1.00 76.81 94 ASN A O 1
ATOM 716 N N . ASP A 1 95 ? 15.141 -6.157 -12.099 1.00 73.12 95 ASP A N 1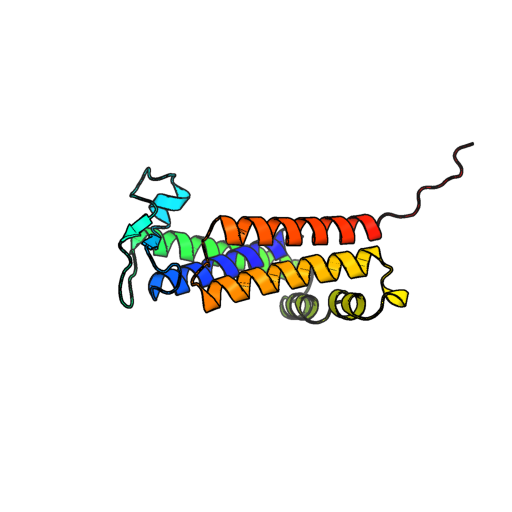
ATOM 717 C CA . ASP A 1 95 ? 16.295 -5.265 -12.250 1.00 73.12 95 ASP A CA 1
ATOM 718 C C . ASP A 1 95 ? 16.378 -4.180 -11.164 1.00 73.12 95 ASP A C 1
ATOM 720 O O . ASP A 1 95 ? 17.413 -3.531 -11.040 1.00 73.12 95 ASP A O 1
ATOM 724 N N . THR A 1 96 ? 15.311 -3.941 -10.389 1.00 72.75 96 THR A N 1
ATOM 725 C CA . THR A 1 96 ? 15.314 -2.931 -9.318 1.00 72.75 96 THR A CA 1
ATOM 726 C C . THR A 1 96 ? 16.367 -3.268 -8.268 1.00 72.75 96 THR A C 1
ATOM 728 O O . THR A 1 96 ? 17.057 -2.367 -7.803 1.00 72.75 96 THR A O 1
ATOM 731 N N . TRP A 1 97 ? 16.559 -4.552 -7.950 1.00 74.69 97 TRP A N 1
ATOM 732 C CA . TRP A 1 97 ? 17.601 -4.980 -7.011 1.00 74.69 97 TRP A CA 1
ATOM 733 C C . TRP A 1 97 ? 19.008 -4.742 -7.542 1.00 74.69 97 TRP A C 1
ATOM 735 O O . TRP A 1 97 ? 19.872 -4.260 -6.814 1.00 74.69 97 TRP A O 1
ATOM 745 N N . THR A 1 98 ? 19.236 -5.033 -8.819 1.00 79.12 98 THR A N 1
ATOM 746 C CA . THR A 1 98 ? 20.524 -4.773 -9.469 1.00 79.12 98 THR A CA 1
ATOM 747 C C . THR A 1 98 ? 20.802 -3.271 -9.540 1.00 79.12 98 THR A C 1
ATOM 749 O O . THR A 1 98 ? 21.909 -2.833 -9.238 1.00 79.12 98 THR A O 1
ATOM 752 N N . ALA A 1 99 ? 19.777 -2.469 -9.841 1.00 79.56 99 ALA A N 1
ATOM 753 C CA . ALA A 1 99 ? 19.877 -1.017 -9.922 1.00 79.56 99 ALA A CA 1
ATOM 754 C C . ALA A 1 99 ? 20.223 -0.341 -8.587 1.00 79.56 99 ALA A C 1
ATOM 756 O O . ALA A 1 99 ? 20.790 0.749 -8.609 1.00 79.56 99 ALA A O 1
ATOM 757 N N . LEU A 1 100 ? 19.927 -0.965 -7.438 1.00 82.12 100 LEU A N 1
ATOM 758 C CA . LEU A 1 100 ? 20.293 -0.424 -6.121 1.00 82.12 100 LEU A CA 1
ATOM 759 C C . LEU A 1 100 ? 21.808 -0.359 -5.902 1.00 82.12 100 LEU A C 1
ATOM 761 O O . LEU A 1 100 ? 22.275 0.565 -5.237 1.00 82.12 100 LEU A O 1
ATOM 765 N N . ASN A 1 101 ? 22.554 -1.337 -6.424 1.00 79.81 101 ASN A N 1
ATOM 766 C CA . ASN A 1 101 ? 23.970 -1.526 -6.100 1.00 79.81 101 ASN A CA 1
ATOM 767 C C . ASN A 1 101 ? 24.916 -1.270 -7.282 1.00 79.81 101 ASN A C 1
ATOM 769 O O . ASN A 1 101 ? 26.105 -1.057 -7.066 1.00 79.81 101 ASN A O 1
ATOM 773 N N . ASP A 1 102 ? 24.412 -1.285 -8.518 1.00 76.19 102 ASP A N 1
ATOM 774 C CA . ASP A 1 102 ? 25.237 -1.110 -9.713 1.00 76.19 102 ASP A CA 1
ATOM 775 C C . ASP A 1 102 ? 24.751 0.060 -10.580 1.00 76.19 102 ASP A C 1
ATOM 777 O O . ASP A 1 102 ? 23.824 -0.051 -11.389 1.00 76.19 102 ASP A O 1
ATOM 781 N N . THR A 1 103 ? 25.416 1.205 -10.418 1.00 71.56 103 THR A N 1
ATOM 782 C CA . THR A 1 103 ? 25.162 2.419 -11.203 1.00 71.56 103 THR A CA 1
ATOM 783 C C . THR A 1 103 ? 25.651 2.309 -12.647 1.00 71.56 103 THR A C 1
ATOM 785 O O . THR A 1 103 ? 25.193 3.080 -13.490 1.00 71.56 103 THR A O 1
ATOM 788 N N . SER A 1 104 ? 26.542 1.359 -12.955 1.00 68.38 104 SER A N 1
ATOM 789 C CA . SER A 1 104 ? 27.101 1.164 -14.298 1.00 68.38 104 SER A CA 1
ATOM 790 C C . SER A 1 104 ? 26.170 0.374 -15.222 1.00 68.38 104 SER A C 1
ATOM 792 O O . SER A 1 104 ? 26.179 0.587 -16.431 1.00 68.38 104 SER A O 1
ATOM 794 N N . VAL A 1 105 ? 25.318 -0.485 -14.651 1.00 63.53 105 VAL A N 1
ATOM 795 C CA . VAL A 1 105 ? 24.351 -1.317 -15.390 1.00 63.53 105 VAL A CA 1
ATOM 796 C C . VAL A 1 105 ? 22.980 -0.644 -15.502 1.00 63.53 105 VAL A C 1
ATOM 798 O O . VAL A 1 105 ? 22.274 -0.821 -16.495 1.00 63.53 105 VAL A O 1
ATOM 801 N N . ALA A 1 106 ? 22.584 0.135 -14.493 1.00 63.22 106 ALA A N 1
ATOM 802 C CA . ALA A 1 106 ? 21.264 0.760 -14.441 1.00 63.22 106 ALA A CA 1
ATOM 803 C C . ALA A 1 106 ? 21.266 2.244 -14.863 1.00 63.22 106 ALA A C 1
ATOM 805 O O . ALA A 1 106 ? 20.237 2.754 -15.305 1.00 63.22 106 ALA A O 1
ATOM 806 N N . GLY A 1 107 ? 22.404 2.937 -14.760 1.00 77.25 107 GLY A N 1
ATOM 807 C CA . GLY A 1 107 ? 22.479 4.391 -14.891 1.00 77.25 107 GLY A CA 1
ATOM 808 C C . GLY A 1 107 ? 21.951 5.116 -13.645 1.00 77.25 107 GLY A C 1
ATOM 809 O O . GLY A 1 107 ? 21.114 4.603 -12.898 1.00 77.25 107 GLY A O 1
ATOM 810 N N . GLY A 1 108 ? 22.426 6.345 -13.409 1.00 81.69 108 GLY A N 1
ATOM 811 C CA . GLY A 1 108 ? 22.134 7.092 -12.176 1.00 81.69 108 GLY A CA 1
ATOM 812 C C . GLY A 1 108 ? 20.639 7.309 -11.903 1.00 81.69 108 GLY A C 1
ATOM 813 O O . GLY A 1 108 ? 20.206 7.239 -10.753 1.00 81.69 108 GLY A O 1
ATOM 814 N N . GLN A 1 109 ? 19.828 7.499 -12.951 1.00 84.31 109 GLN A N 1
ATOM 815 C CA . GLN A 1 109 ? 18.380 7.681 -12.806 1.00 84.31 109 GLN A CA 1
ATOM 816 C C . GLN A 1 109 ? 17.651 6.404 -12.358 1.00 84.31 109 GLN A C 1
ATOM 818 O O . GLN A 1 109 ? 16.813 6.498 -11.461 1.00 84.31 109 GLN A O 1
ATOM 823 N N . ARG A 1 110 ? 17.979 5.210 -12.890 1.00 85.12 110 ARG A N 1
ATOM 824 C CA . ARG A 1 110 ? 17.362 3.947 -12.418 1.00 85.12 110 ARG A CA 1
ATOM 825 C C . ARG A 1 110 ? 17.813 3.592 -11.007 1.00 85.12 110 ARG A C 1
ATOM 827 O O . ARG A 1 110 ? 17.003 3.087 -10.234 1.00 85.12 110 ARG A O 1
ATOM 834 N N . THR A 1 111 ? 19.063 3.878 -10.640 1.00 89.06 111 THR A N 1
ATOM 835 C CA . THR A 1 111 ? 19.521 3.695 -9.254 1.00 89.06 111 THR A CA 1
ATOM 836 C C . THR A 1 111 ? 18.748 4.596 -8.296 1.00 89.06 111 THR A C 1
ATOM 838 O O . THR A 1 111 ? 18.234 4.120 -7.284 1.00 89.06 111 THR A O 1
ATOM 841 N N . MET A 1 112 ? 18.590 5.880 -8.629 1.00 89.94 112 MET A N 1
ATOM 842 C CA . MET A 1 112 ? 17.808 6.808 -7.809 1.00 89.94 112 MET A CA 1
ATOM 843 C C . MET A 1 112 ? 16.336 6.387 -7.726 1.00 89.94 112 MET A C 1
ATOM 845 O O . MET A 1 112 ? 15.761 6.389 -6.639 1.00 89.94 112 MET A O 1
ATOM 849 N N . ALA A 1 113 ? 15.752 5.933 -8.839 1.00 91.19 113 ALA A N 1
ATOM 850 C CA . ALA A 1 113 ? 14.404 5.378 -8.867 1.00 91.19 113 ALA A CA 1
ATOM 851 C C . ALA A 1 113 ? 14.242 4.190 -7.904 1.00 91.19 113 ALA A C 1
ATOM 853 O O . ALA A 1 113 ? 13.303 4.157 -7.107 1.00 91.19 113 ALA A O 1
ATOM 854 N N . ALA A 1 114 ? 15.180 3.238 -7.940 1.00 90.81 114 ALA A N 1
ATOM 855 C CA . ALA A 1 114 ? 15.172 2.063 -7.077 1.00 90.81 114 ALA A CA 1
ATOM 856 C C . ALA A 1 114 ? 15.270 2.434 -5.588 1.00 90.81 114 ALA A C 1
ATOM 858 O O . ALA A 1 114 ? 14.522 1.891 -4.775 1.00 90.81 114 ALA A O 1
ATOM 859 N N . TRP A 1 115 ? 16.122 3.402 -5.232 1.00 93.69 115 TRP A N 1
ATOM 860 C CA . TRP A 1 115 ? 16.225 3.903 -3.858 1.00 93.69 115 TRP A CA 1
ATOM 861 C C . TRP A 1 115 ? 14.964 4.625 -3.394 1.00 93.69 115 TRP A C 1
ATOM 863 O O . TRP A 1 115 ? 14.528 4.402 -2.268 1.00 93.69 115 TRP A O 1
ATOM 873 N N . CYS A 1 116 ? 14.338 5.436 -4.247 1.00 95.12 116 CYS A N 1
ATOM 874 C CA . CYS A 1 116 ? 13.059 6.068 -3.930 1.00 95.12 116 CYS A CA 1
ATOM 875 C C . CYS A 1 116 ? 11.975 5.023 -3.615 1.00 95.12 116 CYS A C 1
ATOM 877 O O . CYS A 1 116 ? 11.296 5.133 -2.596 1.00 95.12 116 CYS A O 1
ATOM 879 N N . LEU A 1 117 ? 11.856 3.971 -4.433 1.00 93.12 117 LEU A N 1
ATOM 880 C CA . LEU A 1 117 ? 10.902 2.883 -4.189 1.00 93.12 117 LEU A CA 1
ATOM 881 C C . LEU A 1 117 ? 11.222 2.109 -2.900 1.00 93.12 117 LEU A C 1
ATOM 883 O O . LEU A 1 117 ? 10.328 1.850 -2.094 1.00 93.12 117 LEU A O 1
ATOM 887 N N . LEU A 1 118 ? 12.496 1.761 -2.684 1.00 93.12 118 LEU A N 1
ATOM 888 C CA . LEU A 1 118 ? 12.928 1.008 -1.507 1.00 93.12 118 LEU A CA 1
ATOM 889 C C . LEU A 1 118 ? 12.706 1.801 -0.218 1.00 93.12 118 LEU A C 1
ATOM 891 O O . LEU A 1 118 ? 12.137 1.271 0.733 1.00 93.12 118 LEU A O 1
ATOM 895 N N . LEU A 1 119 ? 13.136 3.063 -0.184 1.00 95.94 119 LEU A N 1
ATOM 896 C CA . LEU A 1 119 ? 12.982 3.924 0.986 1.00 95.94 119 LEU A CA 1
ATOM 897 C C . LEU A 1 119 ? 11.511 4.212 1.272 1.00 95.94 119 LEU A C 1
ATOM 899 O O . LEU A 1 119 ? 11.126 4.183 2.435 1.00 95.94 119 LEU A O 1
ATOM 903 N N . GLY A 1 120 ? 10.683 4.424 0.244 1.00 96.25 120 GLY A N 1
ATOM 904 C CA . GLY A 1 120 ? 9.240 4.598 0.415 1.00 96.25 120 GLY A CA 1
ATOM 905 C C . GLY A 1 120 ? 8.596 3.386 1.089 1.00 96.25 120 GLY A C 1
ATOM 906 O O . GLY A 1 120 ? 7.910 3.528 2.101 1.00 96.25 120 GLY A O 1
ATOM 907 N N . LEU A 1 121 ? 8.875 2.180 0.582 1.00 94.69 121 LEU A N 1
ATOM 908 C CA . LEU A 1 121 ? 8.354 0.942 1.164 1.00 94.69 121 LEU A CA 1
ATOM 909 C C . LEU A 1 121 ? 8.904 0.681 2.576 1.00 94.69 121 LEU A C 1
ATOM 911 O O . LEU A 1 121 ? 8.141 0.341 3.478 1.00 94.69 121 LEU A O 1
ATOM 915 N N . ALA A 1 122 ? 10.213 0.850 2.781 1.00 96.56 122 ALA A N 1
ATOM 916 C CA . ALA A 1 122 ? 10.855 0.634 4.075 1.00 96.56 122 ALA A CA 1
ATOM 917 C C . ALA A 1 122 ? 10.332 1.609 5.138 1.00 96.56 122 ALA A C 1
ATOM 919 O O . ALA A 1 122 ? 10.057 1.197 6.262 1.00 96.56 122 ALA A O 1
ATOM 920 N N . PHE A 1 123 ? 10.143 2.878 4.772 1.00 97.81 123 PHE A N 1
ATOM 921 C CA . PHE A 1 123 ? 9.567 3.900 5.639 1.00 97.81 123 PHE A CA 1
ATOM 922 C C . PHE A 1 123 ? 8.136 3.539 6.055 1.00 97.81 123 PHE A C 1
ATOM 924 O O . PHE A 1 123 ? 7.837 3.524 7.250 1.00 97.81 123 PHE A O 1
ATOM 931 N N . TYR A 1 124 ? 7.277 3.169 5.098 1.00 97.56 124 TYR A N 1
ATOM 932 C CA . TYR A 1 124 ? 5.899 2.757 5.379 1.00 97.56 124 TYR A CA 1
ATOM 933 C C . TYR A 1 124 ? 5.835 1.571 6.349 1.00 97.56 124 TYR A C 1
ATOM 935 O O . TYR A 1 124 ? 5.112 1.612 7.344 1.00 97.56 124 TYR A O 1
ATOM 943 N N . LEU A 1 125 ? 6.630 0.526 6.092 1.00 97.06 125 LEU A N 1
ATOM 944 C CA . LEU A 1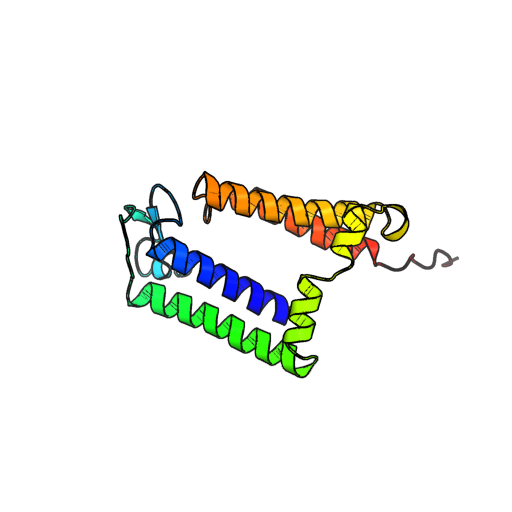 125 ? 6.670 -0.662 6.945 1.00 97.06 125 LEU A CA 1
ATOM 945 C C . LEU A 1 125 ? 7.241 -0.355 8.333 1.00 97.06 125 LEU A C 1
ATOM 947 O O . LEU A 1 125 ? 6.692 -0.825 9.326 1.00 97.06 125 LEU A O 1
ATOM 951 N N . TYR A 1 126 ? 8.310 0.441 8.420 1.00 97.81 126 TYR A N 1
ATOM 952 C CA . TYR A 1 126 ? 8.922 0.810 9.695 1.00 97.81 126 TYR A CA 1
ATOM 953 C C . TYR A 1 126 ? 7.930 1.550 10.596 1.00 97.81 126 TYR A C 1
ATOM 955 O O . TYR A 1 126 ? 7.710 1.131 11.730 1.00 97.81 126 TYR A O 1
ATOM 963 N N . PHE A 1 127 ? 7.277 2.601 10.093 1.00 97.56 127 PHE A N 1
ATOM 964 C CA . PHE A 1 127 ? 6.312 3.367 10.888 1.00 97.56 127 PHE A CA 1
ATOM 965 C C . PHE A 1 127 ? 5.011 2.603 11.148 1.00 97.56 127 PHE A C 1
ATOM 967 O O . PHE A 1 127 ? 4.438 2.733 12.231 1.00 97.56 127 PHE A O 1
ATOM 974 N N . GLY A 1 128 ? 4.570 1.760 10.210 1.00 96.69 128 GLY A N 1
ATOM 975 C CA . GLY A 1 128 ? 3.462 0.835 10.435 1.00 96.69 128 GLY A CA 1
ATOM 976 C C . GLY A 1 128 ? 3.740 -0.113 11.605 1.00 96.69 128 GLY A C 1
ATOM 977 O O . GLY A 1 128 ? 2.926 -0.239 12.511 1.00 96.69 128 GLY A O 1
ATOM 978 N N . ILE A 1 129 ? 4.919 -0.735 11.641 1.00 96.69 129 ILE A N 1
ATOM 979 C CA . ILE A 1 129 ? 5.271 -1.720 12.673 1.00 96.69 129 ILE A CA 1
ATOM 980 C C . ILE A 1 129 ? 5.596 -1.056 14.017 1.00 96.69 129 ILE A C 1
ATOM 982 O O . ILE A 1 129 ? 5.108 -1.505 15.049 1.00 96.69 129 ILE A O 1
ATOM 986 N N . VAL A 1 130 ? 6.429 -0.013 14.019 1.00 97.06 130 VAL A N 1
ATOM 987 C CA . VAL A 1 130 ? 6.974 0.585 15.252 1.00 97.06 130 VAL A CA 1
ATOM 988 C C . VAL A 1 130 ? 5.980 1.528 15.922 1.00 97.06 130 VAL A C 1
ATOM 990 O O . VAL A 1 130 ? 5.918 1.577 17.147 1.00 97.06 130 VAL A O 1
ATOM 993 N N . SER A 1 131 ? 5.200 2.261 15.129 1.00 95.12 131 SER A N 1
ATOM 994 C CA . SER A 1 131 ? 4.324 3.327 15.625 1.00 95.12 131 SER A CA 1
ATOM 995 C C . SER A 1 131 ? 2.844 3.059 15.364 1.00 95.12 131 SER A C 1
ATOM 997 O O . SER A 1 131 ? 2.032 3.954 15.587 1.00 95.12 131 SER A O 1
ATOM 999 N N . GLN A 1 132 ? 2.488 1.874 14.846 1.00 95.44 132 GLN A N 1
ATOM 1000 C CA . GLN A 1 132 ? 1.129 1.571 14.376 1.00 95.44 132 GLN A CA 1
ATOM 1001 C C . GLN A 1 132 ? 0.626 2.645 13.389 1.00 95.44 132 GLN A C 1
ATOM 1003 O O . GLN A 1 132 ? -0.545 2.991 13.356 1.00 95.44 132 GLN A O 1
ATOM 1008 N N . GLY A 1 133 ? 1.522 3.209 12.573 1.00 95.25 133 GLY A N 1
ATOM 1009 C CA . GLY A 1 133 ? 1.228 4.318 11.659 1.00 95.25 133 GLY A CA 1
ATOM 1010 C C . GLY A 1 133 ? 0.604 3.886 10.333 1.00 95.25 133 GLY A C 1
ATOM 1011 O O . GLY A 1 133 ? 0.812 4.556 9.325 1.00 95.25 133 GLY A O 1
ATOM 1012 N N . TRP A 1 134 ? -0.106 2.754 10.288 1.00 96.19 134 TRP A N 1
ATOM 1013 C CA . TRP A 1 134 ? -0.544 2.141 9.030 1.00 96.19 134 TRP A CA 1
ATOM 1014 C C . TRP A 1 134 ? -1.503 3.006 8.238 1.00 96.19 134 TRP A C 1
ATOM 1016 O O . TRP A 1 134 ? -1.538 2.867 7.022 1.00 96.19 134 TRP A O 1
ATOM 1026 N N . ILE A 1 135 ? -2.275 3.865 8.902 1.00 94.62 135 ILE A N 1
ATOM 1027 C CA . ILE A 1 135 ? -3.193 4.798 8.244 1.00 94.62 135 ILE A CA 1
ATOM 1028 C C . ILE A 1 135 ? -2.881 6.274 8.509 1.00 94.62 135 ILE A C 1
ATOM 1030 O O . ILE A 1 135 ? -3.696 7.149 8.221 1.00 94.62 135 ILE A O 1
ATOM 1034 N N . ASP A 1 136 ? -1.699 6.556 9.055 1.00 94.88 136 ASP A N 1
ATOM 1035 C CA . ASP A 1 136 ? -1.284 7.920 9.351 1.00 94.88 136 ASP A CA 1
ATOM 1036 C C . ASP A 1 136 ? -1.035 8.713 8.056 1.00 94.88 136 ASP A C 1
ATOM 1038 O O . ASP A 1 136 ? -0.306 8.289 7.153 1.00 94.88 136 ASP A O 1
ATOM 1042 N N . VAL A 1 137 ? -1.639 9.900 7.967 1.00 92.81 137 VAL A N 1
ATOM 1043 C CA . VAL A 1 137 ? -1.573 10.755 6.771 1.00 92.81 137 VAL A CA 1
ATOM 1044 C C . VAL A 1 137 ? -0.146 11.243 6.505 1.00 92.81 137 VAL A C 1
ATOM 1046 O O . VAL A 1 137 ? 0.262 11.358 5.346 1.00 92.81 137 VAL A O 1
ATOM 1049 N N . GLY A 1 138 ? 0.640 11.502 7.552 1.00 95.75 138 GLY A N 1
ATOM 1050 C CA . GLY A 1 138 ? 2.046 11.880 7.435 1.00 95.75 138 GLY A CA 1
ATOM 1051 C C . GLY A 1 138 ? 2.893 10.730 6.896 1.00 95.75 138 GLY A C 1
ATOM 1052 O O . GLY A 1 138 ? 3.675 10.927 5.960 1.00 95.75 138 GLY A O 1
ATOM 1053 N N . VAL A 1 139 ? 2.676 9.514 7.409 1.00 96.50 139 VAL A N 1
ATOM 1054 C CA . VAL A 1 139 ? 3.355 8.304 6.931 1.00 96.50 139 VAL A CA 1
ATOM 1055 C C . VAL A 1 139 ? 3.051 8.066 5.450 1.00 96.50 139 VAL A C 1
ATOM 1057 O O . VAL A 1 139 ? 3.968 7.837 4.652 1.00 96.50 139 VAL A O 1
ATOM 1060 N N . TYR A 1 140 ? 1.785 8.200 5.045 1.00 94.25 140 TYR A N 1
ATOM 1061 C CA . TYR A 1 140 ? 1.398 8.089 3.639 1.00 94.25 140 TYR A CA 1
ATOM 1062 C C . TYR A 1 140 ? 2.004 9.167 2.757 1.00 94.25 140 TYR A C 1
ATOM 1064 O O . TYR A 1 140 ? 2.443 8.854 1.654 1.00 94.25 140 TYR A O 1
ATOM 1072 N N . SER A 1 141 ? 2.046 10.414 3.221 1.00 96.88 141 SER A N 1
ATOM 1073 C CA . SER A 1 141 ? 2.548 11.540 2.429 1.00 96.88 141 SER A CA 1
ATOM 1074 C C . SER A 1 141 ? 4.011 11.339 2.027 1.00 96.88 141 SER A C 1
ATOM 1076 O O . SER A 1 141 ? 4.361 11.496 0.858 1.00 96.88 141 SER A O 1
ATOM 1078 N N . VAL A 1 142 ? 4.863 10.918 2.967 1.00 97.31 142 VAL A N 1
ATOM 1079 C CA . VAL A 1 142 ? 6.277 10.614 2.682 1.00 97.31 142 VAL A CA 1
ATOM 1080 C C . VAL A 1 142 ? 6.399 9.385 1.782 1.00 97.31 142 VAL A C 1
ATOM 1082 O O . VAL A 1 142 ? 7.132 9.410 0.791 1.00 97.31 142 VAL A O 1
ATOM 1085 N N . THR A 1 143 ? 5.641 8.329 2.091 1.00 96.94 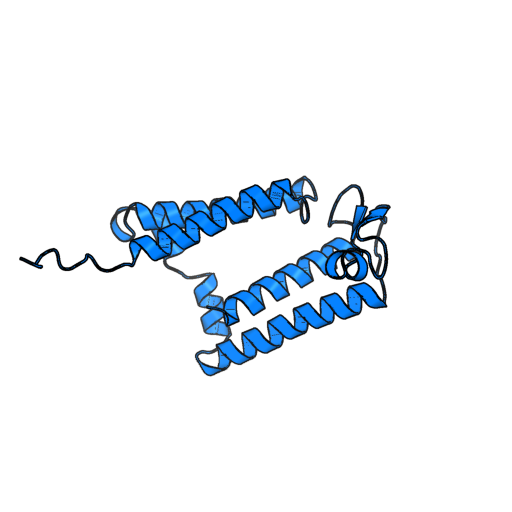143 THR A N 1
ATOM 1086 C CA . THR A 1 143 ? 5.636 7.084 1.313 1.00 96.94 143 THR A CA 1
ATOM 1087 C C . THR A 1 143 ? 5.273 7.352 -0.143 1.00 96.94 143 THR A C 1
ATOM 1089 O O . THR A 1 143 ? 6.010 6.961 -1.044 1.00 96.94 143 THR A O 1
ATOM 1092 N N . ILE A 1 144 ? 4.161 8.046 -0.402 1.00 94.75 144 ILE A N 1
ATOM 1093 C CA . ILE A 1 144 ? 3.672 8.264 -1.763 1.00 94.75 144 ILE A CA 1
ATOM 1094 C C . ILE A 1 144 ? 4.563 9.228 -2.541 1.00 94.75 144 ILE A C 1
ATOM 1096 O O . ILE A 1 144 ? 4.758 9.014 -3.733 1.00 94.75 144 ILE A O 1
ATOM 1100 N N . ALA A 1 145 ? 5.157 10.233 -1.889 1.00 97.25 145 ALA A N 1
ATOM 1101 C CA . ALA A 1 145 ? 6.109 11.132 -2.533 1.00 97.25 145 ALA A CA 1
ATOM 1102 C C . ALA A 1 145 ? 7.340 10.366 -3.043 1.00 97.25 145 ALA A C 1
ATOM 1104 O O . ALA A 1 145 ? 7.719 10.508 -4.206 1.00 97.25 145 ALA A O 1
ATOM 1105 N N . LEU A 1 146 ? 7.916 9.497 -2.205 1.00 97.12 146 LEU A N 1
ATOM 1106 C CA . LEU A 1 146 ? 9.042 8.640 -2.584 1.00 97.12 146 LEU A CA 1
ATOM 1107 C C . LEU A 1 146 ? 8.647 7.631 -3.668 1.00 97.12 146 LEU A C 1
ATOM 1109 O O . LEU A 1 146 ? 9.334 7.511 -4.680 1.00 97.12 146 LEU A O 1
ATOM 1113 N N . MET A 1 147 ? 7.512 6.948 -3.508 1.00 94.31 147 MET A N 1
ATOM 1114 C CA . MET A 1 147 ? 7.049 5.957 -4.482 1.00 94.31 147 MET A CA 1
ATOM 1115 C C . MET A 1 147 ? 6.749 6.593 -5.846 1.00 94.31 147 MET A C 1
ATOM 1117 O O . MET A 1 147 ? 7.159 6.059 -6.876 1.00 94.31 147 MET A O 1
ATOM 1121 N N . ALA A 1 148 ? 6.084 7.752 -5.871 1.00 94.06 148 ALA A N 1
ATOM 1122 C CA . ALA A 1 148 ? 5.778 8.480 -7.099 1.00 94.06 148 ALA A CA 1
ATOM 1123 C C . ALA A 1 148 ? 7.049 8.989 -7.790 1.00 94.06 148 ALA A C 1
ATOM 1125 O O . ALA A 1 148 ? 7.191 8.804 -8.998 1.00 94.06 148 ALA A O 1
ATOM 1126 N N . ALA A 1 149 ? 7.995 9.559 -7.034 1.00 95.06 149 ALA A N 1
ATOM 1127 C CA . ALA A 1 149 ? 9.292 9.968 -7.568 1.00 95.06 149 ALA A CA 1
ATOM 1128 C C . ALA A 1 149 ? 10.053 8.777 -8.171 1.00 95.06 149 ALA A C 1
ATOM 1130 O O . ALA A 1 149 ? 10.570 8.877 -9.280 1.00 95.06 149 ALA A O 1
ATOM 1131 N N . GLY A 1 150 ? 10.056 7.628 -7.489 1.00 92.56 150 GLY A N 1
ATOM 1132 C CA . GLY A 1 150 ? 10.684 6.405 -7.983 1.00 92.56 150 GLY A CA 1
ATOM 1133 C C . GLY A 1 150 ? 10.077 5.910 -9.297 1.00 92.56 150 GLY A C 1
ATOM 1134 O O . GLY A 1 150 ? 10.801 5.662 -10.258 1.00 92.56 150 GLY A O 1
ATOM 1135 N N . VAL A 1 151 ? 8.745 5.834 -9.382 1.00 90.44 151 VAL A N 1
ATOM 1136 C CA . VAL A 1 151 ? 8.047 5.441 -10.622 1.00 90.44 151 VAL A CA 1
ATOM 1137 C C . VAL A 1 151 ? 8.297 6.437 -11.758 1.00 90.44 151 VAL A C 1
ATOM 1139 O O . VAL A 1 151 ? 8.463 6.019 -12.905 1.00 90.44 151 VAL A O 1
ATOM 1142 N N . ALA A 1 152 ? 8.322 7.739 -11.459 1.00 91.31 152 ALA A N 1
ATOM 1143 C CA . ALA A 1 152 ? 8.573 8.782 -12.448 1.00 91.31 152 ALA A CA 1
ATOM 1144 C C . ALA A 1 152 ? 10.008 8.722 -12.993 1.00 91.31 152 ALA A C 1
ATOM 1146 O O . ALA A 1 152 ? 10.198 8.787 -14.205 1.00 91.31 152 ALA A O 1
ATOM 1147 N N . LEU A 1 153 ? 11.005 8.539 -12.121 1.00 90.75 153 LEU A N 1
ATOM 1148 C CA . LEU A 1 153 ? 12.411 8.407 -12.509 1.00 90.75 153 LEU A CA 1
ATOM 1149 C C . LEU A 1 153 ? 12.672 7.128 -13.314 1.00 90.75 153 LEU A C 1
ATOM 1151 O O . LEU A 1 153 ? 13.379 7.188 -14.318 1.00 90.75 153 LEU A O 1
ATOM 1155 N N . ASP A 1 154 ? 12.083 5.988 -12.928 1.00 88.19 154 ASP A N 1
ATOM 1156 C CA . ASP A 1 154 ? 12.225 4.748 -13.708 1.00 88.19 154 ASP A CA 1
ATOM 1157 C C . ASP A 1 154 ? 11.607 4.905 -15.104 1.00 88.19 154 ASP A C 1
ATOM 1159 O O . ASP A 1 154 ? 12.235 4.514 -16.086 1.00 88.19 154 ASP A O 1
ATOM 1163 N N . HIS A 1 155 ? 10.439 5.546 -15.229 1.00 87.12 155 HIS A N 1
ATOM 1164 C CA . HIS A 1 155 ? 9.862 5.845 -16.544 1.00 87.12 155 HIS A CA 1
ATOM 1165 C C . HIS A 1 155 ? 10.728 6.805 -17.361 1.00 87.12 155 HIS A C 1
ATOM 1167 O O . HIS A 1 155 ? 10.988 6.524 -18.529 1.00 87.12 155 HIS A O 1
ATOM 1173 N N . ALA A 1 156 ? 11.188 7.907 -16.761 1.00 87.25 156 ALA A N 1
ATOM 1174 C CA . ALA A 1 156 ? 12.025 8.896 -17.438 1.00 87.25 156 ALA A CA 1
ATOM 1175 C C . ALA A 1 156 ? 13.323 8.272 -17.972 1.00 87.25 156 ALA A C 1
ATOM 1177 O O . ALA A 1 156 ? 13.716 8.546 -19.100 1.00 87.25 156 ALA A O 1
ATOM 1178 N N . SER A 1 157 ? 13.922 7.351 -17.213 1.00 84.94 157 SER A N 1
ATOM 1179 C CA . SER A 1 157 ? 15.159 6.662 -17.601 1.00 84.94 157 SER A CA 1
ATOM 1180 C C . SER A 1 157 ? 15.025 5.714 -18.801 1.00 84.94 157 SER A C 1
ATOM 1182 O O . SER A 1 157 ? 16.030 5.231 -19.317 1.00 84.94 157 SER A O 1
ATOM 1184 N N . ARG A 1 158 ? 13.793 5.398 -19.224 1.00 83.12 158 ARG A N 1
ATOM 1185 C CA . ARG A 1 158 ? 13.491 4.462 -20.321 1.00 83.12 158 ARG A CA 1
ATOM 1186 C C . ARG A 1 158 ? 12.990 5.165 -21.582 1.00 83.12 158 ARG A C 1
ATOM 1188 O O . ARG A 1 158 ? 12.636 4.486 -22.545 1.00 83.12 158 ARG A O 1
ATOM 1195 N N . VAL A 1 159 ? 12.906 6.495 -21.569 1.00 80.75 159 VAL A N 1
ATOM 1196 C CA . VAL A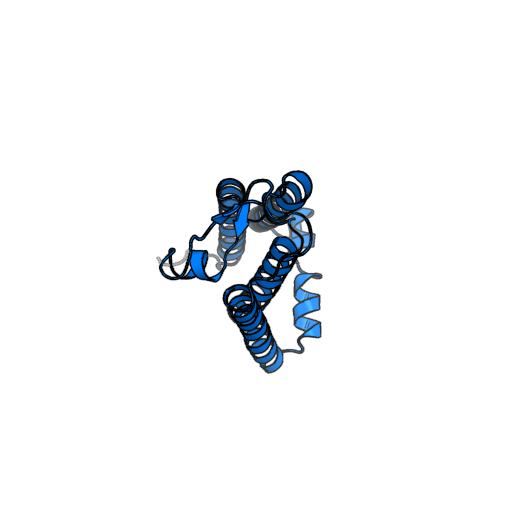 1 159 ? 12.549 7.279 -22.754 1.00 80.75 159 VAL A CA 1
ATOM 1197 C C . VAL A 1 159 ? 13.732 7.217 -23.730 1.00 80.75 159 VAL A C 1
ATOM 1199 O O . VAL A 1 159 ? 14.854 7.488 -23.303 1.00 80.75 159 VAL A O 1
ATOM 1202 N N . PRO A 1 160 ? 13.524 6.828 -25.004 1.00 72.62 160 PRO A N 1
ATOM 1203 C CA . PRO A 1 160 ? 14.584 6.865 -26.008 1.00 72.62 160 PRO A CA 1
ATOM 1204 C C . PRO A 1 160 ? 15.172 8.273 -26.109 1.00 72.62 160 PRO A C 1
ATOM 1206 O O . PRO A 1 160 ? 14.424 9.249 -26.011 1.00 72.62 160 PRO A O 1
ATOM 1209 N N . GLU A 1 161 ? 16.482 8.385 -26.327 1.00 68.19 161 GLU A N 1
ATOM 1210 C CA . GLU A 1 161 ? 17.083 9.667 -26.697 1.00 68.19 161 GLU A CA 1
ATOM 1211 C C . GLU A 1 161 ? 16.353 10.183 -27.946 1.00 68.19 161 GLU A C 1
ATOM 1213 O O . GLU A 1 161 ? 16.147 9.435 -28.907 1.00 68.19 161 GLU A O 1
ATOM 1218 N N . GLY A 1 162 ? 15.840 11.414 -27.887 1.00 62.84 162 GLY A N 1
ATOM 1219 C CA . GLY A 1 162 ? 15.173 12.017 -29.037 1.00 62.84 162 GLY A CA 1
ATOM 1220 C C . GLY A 1 162 ? 16.164 12.127 -30.192 1.00 62.84 162 GLY A C 1
ATOM 1221 O O . GLY A 1 162 ? 17.336 12.402 -29.953 1.00 62.84 162 GLY A O 1
ATOM 1222 N N . ASP A 1 163 ? 15.706 11.917 -31.429 1.00 58.88 163 ASP A N 1
ATOM 1223 C CA . ASP A 1 163 ? 16.507 12.233 -32.614 1.00 58.88 163 ASP A CA 1
ATOM 1224 C C . ASP A 1 163 ? 16.896 13.719 -32.542 1.00 58.88 163 ASP A C 1
ATOM 1226 O O . ASP A 1 163 ? 16.094 14.597 -32.855 1.00 58.88 163 ASP A O 1
ATOM 1230 N N . GLU A 1 164 ? 18.132 14.015 -32.135 1.00 58.81 164 GLU A N 1
ATOM 1231 C CA . GLU A 1 164 ? 18.708 15.367 -32.178 1.00 58.81 164 GLU A CA 1
ATOM 1232 C C . GLU A 1 164 ? 19.008 15.822 -33.624 1.00 58.81 164 GLU A C 1
ATOM 1234 O O . GLU A 1 164 ? 19.621 16.860 -33.840 1.00 58.81 164 GLU A O 1
ATOM 1239 N N . ASN A 1 165 ? 18.537 15.076 -34.631 1.00 54.41 165 ASN A N 1
ATOM 1240 C CA . ASN A 1 165 ? 18.668 15.388 -36.053 1.00 54.41 165 ASN A CA 1
ATOM 1241 C C . ASN A 1 165 ? 17.326 15.825 -36.658 1.00 54.41 165 ASN A C 1
ATOM 1243 O O . ASN A 1 165 ? 16.826 15.204 -37.598 1.00 54.41 165 ASN A O 1
ATOM 1247 N N . ILE A 1 166 ? 16.737 16.893 -36.125 1.00 57.53 166 ILE A N 1
ATOM 1248 C CA . ILE A 1 166 ? 15.769 17.693 -36.881 1.00 57.53 166 ILE A CA 1
ATOM 1249 C C . ILE A 1 166 ? 16.430 19.053 -37.127 1.00 57.53 166 ILE A C 1
ATOM 1251 O O . ILE A 1 166 ? 16.297 19.949 -36.301 1.00 57.53 166 ILE A O 1
ATOM 1255 N N . ASP A 1 167 ? 17.206 19.090 -38.217 1.00 50.31 167 ASP A N 1
ATOM 1256 C CA . ASP A 1 167 ? 17.822 20.219 -38.945 1.00 50.31 167 ASP A CA 1
ATOM 1257 C C . ASP A 1 167 ? 18.221 21.499 -38.178 1.00 50.31 167 ASP A C 1
ATOM 1259 O O . ASP A 1 167 ? 17.339 22.313 -37.814 1.00 50.31 167 ASP A O 1
#